Protein AF-A0AAW0GYN2-F1 (afdb_monomer_lite)

Sequence (76 aa):
MTEREKAKQIEKLMAKSAKPKQKKEIKIVVAKGAHKGLKGRPKGVKGRYVMVDSRMKKEVRAQKRKEKANKKRKRT

Organism: NCBI:txid2478898

InterPro domains:
  IPR012920 Ribosomal RNA methyltransferase, SPB1-like, C-terminal [PF07780] (1-68)

Radius of gyration: 23.32 Å; chains: 1; bounding box: 44×47×56 Å

Structure (mmCIF, N/CA/C/O backbone):
data_AF-A0AAW0GYN2-F1
#
_entry.id   AF-A0AAW0GYN2-F1
#
loop_
_atom_site.group_PDB
_atom_site.id
_atom_site.type_symbol
_atom_site.label_atom_id
_atom_site.label_alt_id
_atom_site.label_comp_id
_atom_site.label_asym_id
_atom_site.label_entity_id
_atom_site.label_seq_id
_atom_site.pdbx_PDB_ins_code
_atom_site.Cartn_x
_atom_site.Cartn_y
_atom_site.Cartn_z
_atom_site.occupancy
_atom_site.B_iso_or_equiv
_atom_site.auth_seq_id
_atom_site.auth_comp_id
_atom_site.auth_asym_id
_atom_site.auth_atom_id
_atom_site.pdbx_PDB_model_num
ATOM 1 N N . MET A 1 1 ? -29.256 -1.512 36.467 1.00 57.31 1 MET A N 1
ATOM 2 C CA . MET A 1 1 ? -27.787 -1.678 36.525 1.00 57.31 1 MET A CA 1
ATOM 3 C C . MET A 1 1 ? -27.437 -2.679 37.607 1.00 57.31 1 MET A C 1
ATOM 5 O O . MET A 1 1 ? -26.937 -2.314 38.668 1.00 57.31 1 MET A O 1
ATOM 9 N N . THR A 1 2 ? -27.734 -3.944 37.344 1.00 87.00 2 THR A N 1
ATOM 10 C CA . THR A 1 2 ? -27.317 -5.043 38.218 1.00 87.00 2 THR A CA 1
ATOM 11 C C . THR A 1 2 ? -25.803 -5.241 38.107 1.00 87.00 2 THR A C 1
ATOM 13 O O . THR A 1 2 ? -25.187 -4.882 37.101 1.00 87.00 2 THR A O 1
ATOM 16 N N . GLU A 1 3 ? -25.165 -5.806 39.128 1.00 86.06 3 GLU A N 1
ATOM 17 C CA . GLU A 1 3 ? -23.717 -6.080 39.104 1.00 86.06 3 GLU A CA 1
ATOM 18 C C . GLU A 1 3 ? -23.318 -6.964 37.921 1.00 86.06 3 GLU A C 1
ATOM 20 O O . GLU A 1 3 ? -22.288 -6.749 37.285 1.00 86.06 3 GLU A O 1
ATOM 25 N N . ARG A 1 4 ? -24.203 -7.892 37.545 1.00 85.06 4 ARG A N 1
ATOM 26 C CA . ARG A 1 4 ? -24.033 -8.748 36.372 1.00 85.06 4 ARG A CA 1
ATOM 27 C C . ARG A 1 4 ? -24.009 -7.958 35.061 1.00 85.06 4 ARG A C 1
ATOM 29 O O . ARG A 1 4 ? -23.253 -8.304 34.157 1.00 85.06 4 ARG A O 1
ATOM 36 N N . GLU A 1 5 ? -24.807 -6.900 34.940 1.00 86.56 5 GLU A N 1
ATOM 37 C CA . GLU A 1 5 ? -24.771 -5.998 33.779 1.00 86.56 5 GLU A CA 1
ATOM 38 C C . GLU A 1 5 ? -23.484 -5.170 33.747 1.00 86.56 5 GLU A C 1
ATOM 40 O O . GLU A 1 5 ? -22.894 -5.004 32.677 1.00 86.56 5 GLU A O 1
ATOM 45 N N . LYS A 1 6 ? -23.008 -4.713 34.913 1.00 89.25 6 LYS A N 1
ATOM 46 C CA . LYS A 1 6 ? -21.733 -3.990 35.044 1.00 89.25 6 LYS A CA 1
ATOM 47 C C . LYS A 1 6 ? -20.548 -4.880 34.663 1.00 89.25 6 LYS A C 1
ATOM 49 O O . LYS A 1 6 ? -19.709 -4.463 33.868 1.00 89.25 6 LYS A O 1
ATOM 54 N N . ALA A 1 7 ? -20.520 -6.125 35.141 1.00 89.62 7 ALA A N 1
ATOM 55 C CA . ALA A 1 7 ? -19.487 -7.103 34.799 1.00 89.62 7 ALA A CA 1
ATOM 56 C C . ALA A 1 7 ? -19.440 -7.374 33.286 1.00 89.62 7 ALA A C 1
ATOM 58 O O . ALA A 1 7 ? -18.378 -7.282 32.672 1.00 89.62 7 ALA A O 1
ATOM 59 N N . LYS A 1 8 ? -20.604 -7.584 32.654 1.00 91.50 8 LYS A N 1
ATOM 60 C CA . LYS A 1 8 ? -20.709 -7.746 31.192 1.00 91.50 8 LYS A CA 1
ATOM 61 C C . LYS A 1 8 ? -20.231 -6.510 30.421 1.00 91.50 8 LYS A C 1
ATOM 63 O O . LYS A 1 8 ? -19.663 -6.637 29.335 1.00 91.50 8 LYS A O 1
ATOM 68 N N . GLN A 1 9 ? -20.455 -5.304 30.944 1.00 90.44 9 GLN A N 1
ATOM 69 C CA . GLN A 1 9 ? -19.951 -4.066 30.338 1.00 90.44 9 GLN A CA 1
ATOM 70 C C . GLN A 1 9 ? -18.426 -3.960 30.416 1.00 90.44 9 GLN A C 1
ATOM 72 O O . GLN A 1 9 ? -17.797 -3.614 29.413 1.00 90.44 9 GLN A O 1
ATOM 77 N N . ILE A 1 10 ? -17.839 -4.291 31.568 1.00 90.00 10 ILE A N 1
ATOM 78 C CA . ILE A 1 10 ? -16.384 -4.301 31.778 1.00 90.00 10 ILE A CA 1
ATOM 79 C C . ILE A 1 10 ? -15.728 -5.321 30.844 1.00 90.00 10 ILE A C 1
ATOM 81 O O . ILE A 1 10 ? -14.790 -4.984 30.123 1.00 90.00 10 ILE A O 1
ATOM 85 N N . GLU A 1 11 ? -16.273 -6.533 30.770 1.00 90.00 11 GLU A N 1
ATOM 86 C CA . GLU A 1 11 ? -15.787 -7.589 29.880 1.00 90.00 1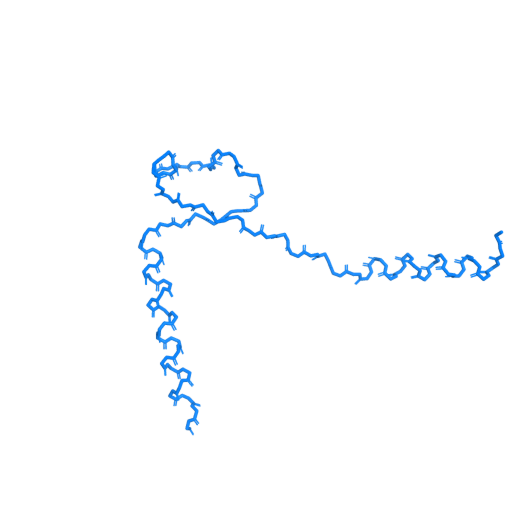1 GLU A CA 1
ATOM 87 C C . GLU A 1 11 ? -15.816 -7.146 28.407 1.00 90.00 11 GLU A C 1
ATOM 89 O O . GLU A 1 11 ? -14.828 -7.273 27.680 1.00 90.00 11 GLU A O 1
ATOM 94 N N . LYS A 1 12 ? -16.915 -6.520 27.968 1.00 91.81 12 LYS A N 1
ATOM 95 C CA . LYS A 1 12 ? -17.054 -5.998 26.601 1.00 91.81 12 LYS A CA 1
ATOM 96 C C . LYS A 1 12 ? -16.074 -4.861 26.299 1.00 91.81 12 LYS A C 1
ATOM 98 O O . LYS A 1 12 ? -15.648 -4.722 25.150 1.00 91.81 12 LYS A O 1
ATOM 103 N N . LEU A 1 13 ? -15.735 -4.036 27.289 1.00 90.25 13 LEU A N 1
ATOM 104 C CA . LEU A 1 13 ? -14.750 -2.963 27.148 1.00 90.25 13 LEU A CA 1
ATOM 105 C C . LEU A 1 13 ? -13.332 -3.535 27.014 1.00 90.25 13 LEU A C 1
ATOM 107 O O . LEU A 1 13 ? -12.624 -3.177 26.071 1.00 90.25 13 LEU A O 1
ATOM 111 N N . MET A 1 14 ? -12.966 -4.483 27.879 1.00 89.50 14 MET A N 1
ATOM 112 C CA . MET A 1 14 ? -11.677 -5.185 27.846 1.00 89.50 14 MET A CA 1
ATOM 113 C C . MET A 1 14 ? -11.486 -5.961 26.535 1.00 89.50 14 MET A C 1
ATOM 115 O O . MET A 1 14 ? -10.442 -5.880 25.888 1.00 89.50 14 MET A O 1
ATOM 119 N N . ALA A 1 15 ? -12.530 -6.638 26.056 1.00 88.38 15 ALA A N 1
ATOM 120 C CA . ALA A 1 15 ? -12.495 -7.354 24.784 1.00 88.38 15 ALA A CA 1
ATOM 121 C C . ALA A 1 15 ? -12.361 -6.423 23.565 1.00 88.38 15 ALA A C 1
ATOM 123 O O . ALA A 1 15 ? -11.904 -6.853 22.507 1.00 88.38 15 ALA A O 1
ATOM 124 N N . LYS A 1 16 ? -12.772 -5.153 23.664 1.00 86.44 16 LYS A N 1
ATOM 125 C CA . LYS A 1 16 ? -12.584 -4.159 22.594 1.00 86.44 16 LYS A CA 1
ATOM 126 C C . LYS A 1 16 ? -11.184 -3.552 22.611 1.00 86.44 16 LYS A C 1
ATOM 128 O O . LYS A 1 16 ? -10.642 -3.317 21.533 1.00 86.44 16 LYS A O 1
ATOM 133 N N . SER A 1 17 ? -10.607 -3.306 23.786 1.00 81.69 17 SER A N 1
ATOM 134 C CA . SER A 1 17 ? -9.261 -2.734 23.922 1.00 81.69 17 SER A CA 1
ATOM 135 C C . SER A 1 17 ? -8.160 -3.735 23.565 1.00 81.69 17 SER A C 1
ATOM 137 O O . SER A 1 17 ? -7.150 -3.340 22.988 1.00 81.69 17 SER A O 1
ATOM 139 N N . ALA A 1 18 ? -8.381 -5.028 23.816 1.00 83.75 18 ALA A N 1
ATOM 140 C CA . ALA A 1 18 ? -7.446 -6.097 23.468 1.00 83.75 18 ALA A CA 1
ATOM 141 C C . ALA A 1 18 ? -7.384 -6.415 21.958 1.00 83.75 18 ALA A C 1
ATOM 143 O O . ALA A 1 18 ? -6.496 -7.145 21.515 1.00 83.75 18 ALA A O 1
ATOM 144 N N . LYS A 1 19 ? -8.307 -5.890 21.136 1.00 83.44 19 LYS A N 1
ATOM 145 C CA . LYS A 1 19 ? -8.300 -6.159 19.690 1.00 83.44 19 LYS A CA 1
ATOM 146 C C . LYS A 1 19 ? -7.152 -5.410 19.007 1.00 83.44 19 LYS A C 1
ATOM 148 O O . LYS A 1 19 ? -7.091 -4.180 19.096 1.00 83.44 19 LYS A O 1
ATOM 153 N N . PRO A 1 20 ? -6.275 -6.101 18.255 1.00 79.88 20 PRO A N 1
ATOM 154 C CA . PRO A 1 20 ? -5.217 -5.434 17.514 1.00 79.88 20 PRO A CA 1
ATOM 155 C C . PRO A 1 20 ? -5.824 -4.492 16.471 1.00 79.88 20 PRO A C 1
ATOM 157 O O . PRO A 1 20 ? -6.728 -4.864 15.717 1.00 79.88 20 PRO A O 1
ATOM 160 N N . LYS A 1 21 ? -5.313 -3.257 16.410 1.00 77.50 21 LYS A N 1
ATOM 161 C CA . LYS A 1 21 ? -5.726 -2.288 15.388 1.00 77.50 21 LYS A 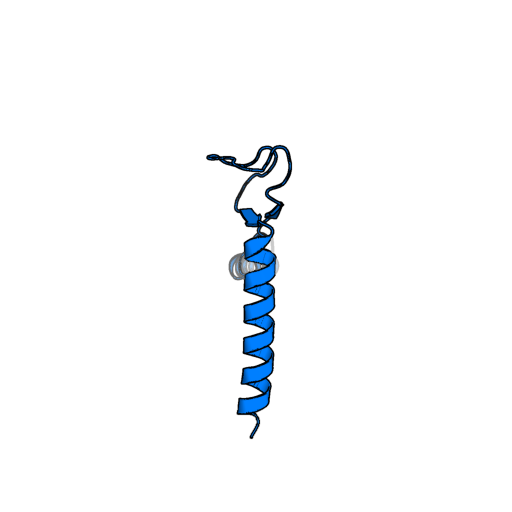CA 1
ATOM 162 C C . LYS A 1 21 ? -5.436 -2.875 14.006 1.00 77.50 21 LYS A C 1
ATOM 164 O O . LYS A 1 21 ? -4.292 -3.216 13.701 1.00 77.50 21 LYS A O 1
ATOM 169 N N . GLN A 1 22 ? -6.468 -2.968 13.170 1.00 79.25 22 GLN A N 1
ATOM 170 C CA . GLN A 1 22 ? -6.323 -3.430 11.792 1.00 79.25 22 GLN A CA 1
ATOM 171 C C . GLN A 1 22 ? -5.306 -2.542 11.062 1.00 79.25 22 GLN A C 1
ATOM 173 O O . GLN A 1 22 ? -5.385 -1.308 11.103 1.00 79.25 22 GLN A O 1
ATOM 178 N N . LYS A 1 23 ? -4.313 -3.171 10.422 1.00 78.56 23 LYS A N 1
ATOM 179 C CA . LYS A 1 23 ? -3.307 -2.456 9.632 1.00 78.56 23 LYS A CA 1
ATOM 180 C C . LYS A 1 23 ? -4.030 -1.771 8.475 1.00 78.56 23 LYS A C 1
ATOM 182 O O . LYS A 1 23 ? -4.580 -2.445 7.614 1.00 78.56 23 LYS A O 1
ATOM 187 N N . LYS A 1 24 ? -4.033 -0.434 8.472 1.00 79.69 24 LYS A N 1
ATOM 188 C CA . LYS A 1 24 ? -4.613 0.348 7.374 1.00 79.69 24 LYS A CA 1
ATOM 189 C C . LYS A 1 24 ? -3.928 -0.049 6.069 1.00 79.69 24 LYS A C 1
ATOM 191 O O . LYS A 1 24 ? -2.697 -0.032 5.995 1.00 79.69 24 LYS A O 1
ATOM 196 N N . GLU A 1 25 ? -4.726 -0.387 5.065 1.00 81.56 25 GLU A N 1
ATOM 197 C CA . GLU A 1 25 ? -4.224 -0.758 3.748 1.00 81.56 25 GLU A CA 1
ATOM 198 C C . GLU A 1 25 ? -3.437 0.398 3.122 1.00 81.56 25 GLU A C 1
ATOM 200 O O . GLU A 1 25 ? -3.827 1.569 3.189 1.00 81.56 25 GLU A O 1
ATOM 205 N N . ILE A 1 26 ? -2.288 0.066 2.535 1.00 85.81 26 ILE A N 1
ATOM 206 C CA . ILE A 1 26 ? -1.4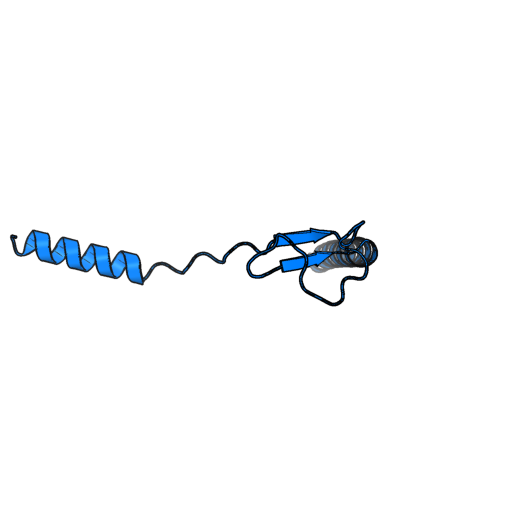11 1.039 1.891 1.00 85.81 26 ILE A CA 1
ATOM 207 C C . ILE A 1 26 ? -1.862 1.195 0.442 1.00 85.81 26 ILE A C 1
ATOM 209 O O . ILE A 1 26 ? -1.883 0.225 -0.314 1.00 85.81 26 ILE A O 1
ATOM 213 N N . LYS A 1 27 ? -2.193 2.424 0.036 1.00 88.56 27 LYS A N 1
ATOM 214 C CA . LYS A 1 27 ? -2.634 2.696 -1.337 1.00 88.56 27 LYS A CA 1
ATOM 215 C C . LYS A 1 27 ? -1.464 2.591 -2.314 1.00 88.56 27 LYS A C 1
ATOM 217 O O . LYS A 1 27 ? -0.409 3.185 -2.091 1.00 88.56 27 LYS A O 1
ATOM 222 N N . ILE A 1 28 ? -1.670 1.872 -3.413 1.00 89.62 28 ILE A N 1
ATOM 223 C CA . ILE A 1 28 ? -0.684 1.725 -4.486 1.00 89.62 28 ILE A CA 1
ATOM 224 C C . ILE A 1 28 ? -0.977 2.773 -5.560 1.00 89.62 28 ILE A C 1
ATOM 226 O O . ILE A 1 28 ? -2.077 2.813 -6.107 1.00 89.62 28 ILE A O 1
ATOM 230 N N . VAL A 1 29 ? 0.004 3.621 -5.862 1.00 91.25 29 VAL A N 1
ATOM 231 C CA . VAL A 1 29 ? -0.092 4.672 -6.885 1.00 91.25 29 VAL A CA 1
ATOM 232 C C . VAL A 1 29 ? 0.855 4.336 -8.020 1.00 91.25 29 VAL A C 1
ATOM 234 O O . VAL A 1 29 ? 2.040 4.121 -7.791 1.00 91.25 29 VAL A O 1
ATOM 237 N N . VAL A 1 30 ? 0.356 4.324 -9.252 1.00 92.06 30 VAL A N 1
ATOM 238 C CA . VAL A 1 30 ? 1.195 4.086 -10.431 1.00 92.06 30 VAL A CA 1
ATOM 239 C C . VAL A 1 30 ? 1.797 5.407 -10.906 1.00 92.06 30 VAL A C 1
ATOM 241 O O . VAL A 1 30 ? 1.069 6.371 -11.140 1.00 92.06 30 VAL A O 1
ATOM 244 N N . ALA A 1 31 ? 3.116 5.450 -11.097 1.00 91.75 31 ALA A N 1
ATOM 245 C CA . ALA A 1 31 ? 3.845 6.616 -11.602 1.00 91.75 31 ALA A CA 1
ATOM 246 C C . ALA A 1 31 ? 3.650 6.802 -13.124 1.00 91.75 31 ALA A C 1
ATOM 248 O O . ALA A 1 31 ? 4.587 6.679 -13.917 1.00 91.75 31 ALA A O 1
ATOM 249 N N . LYS A 1 32 ? 2.411 7.068 -13.551 1.00 90.38 32 LYS A N 1
ATOM 250 C CA . LYS A 1 32 ? 2.032 7.364 -14.943 1.00 90.38 32 LYS A CA 1
ATOM 251 C C . LYS A 1 32 ? 1.307 8.712 -15.016 1.00 90.38 32 LYS A C 1
ATOM 253 O O . LYS A 1 32 ? 0.670 9.129 -14.050 1.00 90.38 32 LYS A O 1
ATOM 258 N N . GLY A 1 33 ? 1.401 9.383 -16.166 1.00 89.19 33 GLY A N 1
ATOM 259 C CA . GLY A 1 33 ? 0.712 10.652 -16.418 1.00 89.19 33 GLY A CA 1
ATOM 260 C C . GLY A 1 33 ? 1.070 11.709 -15.374 1.00 89.19 33 GLY A C 1
ATOM 261 O O . GLY A 1 33 ? 2.247 11.908 -15.085 1.00 89.19 33 GLY A O 1
ATOM 262 N N . ALA A 1 34 ? 0.053 12.313 -14.756 1.00 85.81 34 ALA A N 1
ATOM 263 C CA . ALA A 1 34 ? 0.194 13.351 -13.731 1.00 85.81 34 ALA A CA 1
ATOM 264 C C . ALA A 1 34 ? 0.965 12.913 -12.469 1.00 85.81 34 ALA A C 1
ATOM 266 O O . ALA A 1 34 ? 1.368 13.759 -11.673 1.00 85.81 34 ALA A O 1
ATOM 267 N N . HIS A 1 35 ? 1.168 11.606 -12.267 1.00 88.69 35 HIS A N 1
ATOM 268 C CA . HIS A 1 35 ? 1.939 11.073 -11.144 1.00 88.69 35 HIS A CA 1
ATOM 269 C C . HIS A 1 35 ? 3.387 10.706 -11.492 1.00 88.69 35 HIS A C 1
ATOM 271 O O . HIS A 1 35 ? 4.124 10.229 -10.630 1.00 88.69 35 HIS A O 1
ATOM 277 N N . LYS A 1 36 ? 3.814 10.919 -12.741 1.00 89.19 36 LYS A N 1
ATOM 278 C CA . LYS A 1 36 ? 5.183 10.660 -13.196 1.00 89.19 36 LYS A CA 1
ATOM 279 C C . LYS A 1 36 ? 6.087 11.847 -12.850 1.00 89.19 36 LYS A C 1
ATOM 281 O O . LYS A 1 36 ? 5.754 12.981 -13.163 1.00 89.19 36 LYS A O 1
ATOM 286 N N . GLY A 1 37 ? 7.236 11.583 -12.224 1.00 86.50 37 GLY A N 1
ATOM 287 C CA . GLY A 1 37 ? 8.215 12.627 -11.881 1.00 86.50 37 GLY A CA 1
ATOM 288 C C . GLY A 1 37 ? 7.769 13.577 -10.763 1.00 86.50 37 GLY A C 1
ATOM 289 O O . GLY A 1 37 ? 8.391 14.617 -10.554 1.00 86.50 37 GLY A O 1
ATOM 290 N N . LEU A 1 38 ? 6.704 13.232 -10.033 1.00 87.19 38 LEU A N 1
ATOM 291 C CA . LEU A 1 38 ? 6.286 13.999 -8.867 1.00 87.19 38 LEU A CA 1
ATOM 292 C C . LEU A 1 38 ? 7.363 13.928 -7.782 1.00 87.19 38 LEU A C 1
ATOM 294 O O . LEU A 1 38 ? 7.657 12.854 -7.263 1.00 87.19 38 LEU A O 1
ATOM 298 N N . LYS A 1 39 ? 7.902 15.091 -7.407 1.00 85.62 39 LYS A N 1
ATOM 299 C CA . LYS A 1 39 ? 8.799 15.231 -6.247 1.00 85.62 39 LYS A CA 1
ATOM 300 C C . LYS A 1 39 ? 8.043 15.118 -4.920 1.00 85.62 39 LYS A C 1
ATOM 302 O O . LYS A 1 39 ? 8.611 14.730 -3.908 1.00 85.62 39 LYS A O 1
ATOM 307 N N . GLY A 1 40 ? 6.760 15.484 -4.935 1.00 88.00 40 GLY A N 1
ATOM 308 C CA . GLY A 1 40 ? 5.902 15.527 -3.759 1.00 88.00 40 GLY A CA 1
ATOM 309 C C . GLY A 1 40 ? 4.854 14.421 -3.715 1.00 88.00 40 GLY A C 1
ATOM 310 O O . GLY A 1 40 ? 4.837 13.468 -4.497 1.00 88.00 40 GLY A O 1
ATOM 311 N N . ARG A 1 41 ? 3.925 14.582 -2.776 1.00 89.69 41 ARG A N 1
ATOM 312 C CA . ARG A 1 41 ? 2.835 13.641 -2.555 1.00 89.69 41 ARG A CA 1
ATOM 313 C C . ARG A 1 41 ? 1.832 13.651 -3.724 1.00 89.69 41 ARG A C 1
ATOM 315 O O . ARG A 1 41 ? 1.391 14.728 -4.126 1.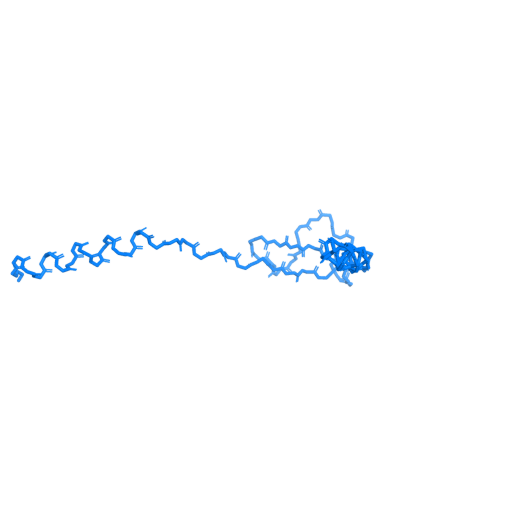00 89.69 41 ARG A O 1
ATOM 322 N N . PRO A 1 42 ? 1.404 12.484 -4.242 1.00 91.00 42 PRO A N 1
ATOM 323 C CA . PRO A 1 42 ? 0.389 12.424 -5.286 1.00 91.00 42 PRO A CA 1
ATOM 324 C C . PRO A 1 42 ? -0.959 12.969 -4.792 1.00 91.00 42 PRO A C 1
ATOM 326 O O . PRO A 1 42 ? -1.423 12.635 -3.696 1.00 91.00 42 PRO A O 1
ATOM 329 N N . LYS A 1 43 ? -1.596 13.805 -5.623 1.00 88.25 43 LYS A N 1
ATOM 330 C CA . LYS A 1 43 ? -2.936 14.353 -5.362 1.00 88.25 43 LYS A CA 1
ATOM 331 C C . LYS A 1 43 ? -3.953 13.211 -5.215 1.00 88.25 43 LYS A C 1
ATOM 333 O O . LYS A 1 43 ? -3.863 12.204 -5.909 1.00 88.25 43 LYS A O 1
ATOM 338 N N . GLY A 1 44 ? -4.900 13.354 -4.285 1.00 85.19 44 GLY A N 1
ATOM 339 C CA . GLY A 1 44 ? -5.977 12.375 -4.055 1.00 85.19 44 GLY A CA 1
ATOM 340 C C . GLY A 1 44 ? -5.638 11.217 -3.108 1.00 85.19 44 GLY A C 1
ATOM 341 O O . GLY A 1 44 ? -6.525 10.456 -2.719 1.00 85.19 44 GLY A O 1
ATOM 342 N N . VAL A 1 45 ? -4.387 11.092 -2.654 1.00 88.56 45 VAL A N 1
ATOM 343 C CA . VAL A 1 45 ? -3.994 10.040 -1.708 1.00 88.56 45 VAL A CA 1
ATOM 344 C C . VAL A 1 45 ? -3.764 10.636 -0.328 1.00 88.56 45 VAL A C 1
ATOM 346 O O . VAL A 1 45 ? -2.804 11.370 -0.110 1.00 88.56 45 VAL A O 1
ATOM 349 N N . LYS A 1 46 ? -4.611 10.273 0.640 1.00 82.44 46 LYS A N 1
ATOM 350 C CA . LYS A 1 46 ? -4.451 10.591 2.071 1.00 82.44 46 LYS A CA 1
ATOM 351 C C . LYS A 1 46 ? -3.855 9.368 2.798 1.00 82.44 46 LYS A C 1
ATOM 353 O O . LYS A 1 46 ? -4.310 8.254 2.561 1.00 82.44 46 LYS A O 1
ATOM 358 N N . GLY A 1 47 ? -2.831 9.548 3.644 1.00 86.12 47 GLY A N 1
ATOM 359 C CA . GLY A 1 47 ? -2.213 8.467 4.446 1.00 86.12 47 GLY A CA 1
ATOM 360 C C . GLY A 1 47 ? -0.931 7.825 3.879 1.00 86.12 47 GLY A C 1
ATOM 361 O O . GLY A 1 47 ? -0.120 8.481 3.235 1.00 86.12 47 GLY A O 1
ATOM 362 N N . ARG A 1 48 ? -0.675 6.540 4.133 1.00 89.56 48 ARG A N 1
ATOM 363 C CA . ARG A 1 48 ? 0.513 5.858 3.581 1.00 89.56 48 ARG A CA 1
ATOM 364 C C . ARG A 1 48 ? 0.257 5.426 2.139 1.00 89.56 48 ARG A C 1
ATOM 366 O O . ARG A 1 48 ? -0.846 4.983 1.821 1.00 89.56 48 ARG A O 1
ATOM 373 N N . TYR A 1 49 ? 1.264 5.555 1.283 1.00 91.69 49 TYR A N 1
ATOM 374 C CA . TYR A 1 49 ? 1.190 5.111 -0.105 1.00 91.69 49 TYR A CA 1
ATOM 375 C C . TYR A 1 49 ? 2.508 4.500 -0.560 1.00 91.69 49 TYR A C 1
ATOM 377 O O . TYR A 1 49 ? 3.565 4.833 -0.029 1.00 91.69 49 TYR A O 1
ATOM 385 N N . VAL A 1 50 ? 2.425 3.625 -1.556 1.00 91.12 50 VAL A N 1
ATOM 386 C CA . VAL A 1 50 ? 3.580 3.106 -2.288 1.00 91.12 50 VAL A CA 1
ATOM 387 C C . VAL A 1 50 ? 3.441 3.568 -3.724 1.00 91.12 50 VAL A C 1
ATOM 389 O O . VAL A 1 50 ? 2.450 3.267 -4.390 1.00 91.12 50 VAL A O 1
ATOM 392 N N . MET A 1 51 ? 4.426 4.329 -4.188 1.00 90.50 51 MET A N 1
ATOM 393 C CA . MET A 1 51 ? 4.535 4.687 -5.593 1.00 90.50 51 MET A CA 1
ATOM 394 C C . MET A 1 51 ? 5.212 3.537 -6.333 1.00 90.50 51 MET A C 1
ATOM 396 O O . MET A 1 51 ? 6.261 3.062 -5.910 1.00 90.50 51 MET A O 1
ATOM 400 N N . VAL A 1 52 ? 4.599 3.078 -7.417 1.00 92.25 52 VAL A N 1
ATOM 401 C CA . VAL A 1 52 ? 5.093 1.968 -8.228 1.00 92.25 52 VAL A CA 1
ATOM 402 C C . VAL A 1 52 ? 5.365 2.471 -9.633 1.00 92.25 52 VAL A C 1
ATOM 404 O O . VAL A 1 52 ? 4.477 3.019 -10.294 1.00 92.25 52 VAL A O 1
ATOM 407 N N . ASP A 1 53 ? 6.588 2.253 -10.101 1.00 92.88 53 ASP A N 1
ATOM 408 C CA . ASP A 1 53 ? 6.972 2.455 -11.491 1.00 92.88 53 ASP A CA 1
ATOM 409 C C . ASP A 1 53 ? 7.009 1.113 -12.259 1.00 92.88 53 ASP A C 1
ATOM 411 O O . ASP A 1 53 ? 6.746 0.024 -11.729 1.00 92.88 53 ASP A O 1
ATOM 415 N N . SER A 1 54 ? 7.298 1.177 -13.559 1.00 91.69 54 SER A N 1
ATOM 416 C CA . SER A 1 54 ? 7.365 -0.016 -14.408 1.00 91.69 54 SER A CA 1
ATOM 417 C C . SER A 1 54 ? 8.587 -0.897 -14.122 1.00 91.69 54 SER A C 1
ATOM 419 O O . SER A 1 54 ? 8.503 -2.113 -14.320 1.00 91.69 54 SER A O 1
ATOM 421 N N . ARG A 1 55 ? 9.703 -0.318 -13.659 1.00 93.25 55 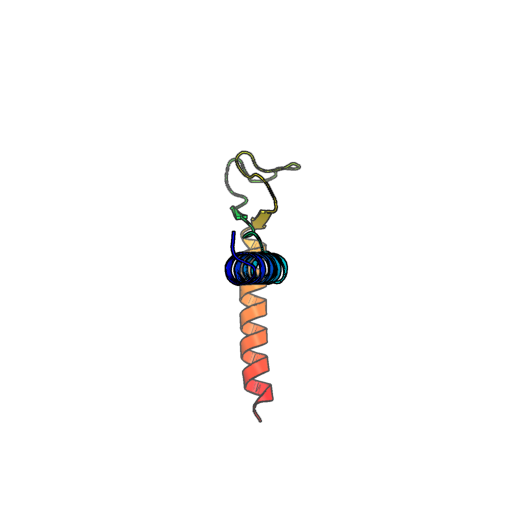ARG A N 1
ATOM 422 C CA . ARG A 1 55 ? 10.952 -1.039 -13.363 1.00 93.25 55 ARG A CA 1
ATOM 423 C C . ARG A 1 55 ? 10.829 -1.836 -12.072 1.00 93.25 55 ARG A C 1
ATOM 425 O O . ARG A 1 55 ? 11.010 -3.049 -12.105 1.00 93.25 55 ARG A O 1
ATOM 432 N N . MET A 1 56 ? 10.341 -1.215 -11.008 1.00 92.94 56 MET A N 1
ATOM 433 C CA . MET A 1 56 ? 10.021 -1.838 -9.727 1.00 92.94 56 MET A CA 1
ATOM 434 C C . MET A 1 56 ? 9.080 -3.032 -9.910 1.00 92.94 56 MET A C 1
ATOM 436 O O . MET A 1 56 ? 9.302 -4.101 -9.343 1.00 92.94 56 MET A O 1
ATOM 440 N N . LYS A 1 57 ? 8.052 -2.918 -10.767 1.00 91.56 57 LYS A N 1
ATOM 441 C CA . LYS A 1 57 ? 7.173 -4.059 -11.086 1.00 91.56 57 LYS A CA 1
ATOM 442 C C . LYS A 1 57 ? 7.951 -5.237 -11.688 1.00 91.56 57 LYS A C 1
ATOM 444 O O . LYS A 1 57 ? 7.649 -6.392 -11.372 1.00 91.56 57 LYS A O 1
ATOM 449 N N . LYS A 1 58 ? 8.920 -4.971 -12.571 1.00 95.81 58 LYS A N 1
ATOM 450 C CA . LYS A 1 58 ? 9.768 -6.004 -13.192 1.00 95.81 58 LYS A CA 1
ATOM 451 C C . LYS A 1 58 ? 10.733 -6.614 -12.175 1.00 95.81 58 LYS A C 1
ATOM 453 O O . LYS A 1 58 ? 10.837 -7.838 -12.124 1.00 95.81 58 LYS A O 1
ATOM 458 N N . GLU A 1 59 ? 11.360 -5.796 -11.343 1.00 95.50 59 GLU A N 1
ATOM 459 C CA . GLU A 1 59 ? 12.308 -6.219 -10.307 1.00 95.50 59 GLU A CA 1
ATOM 460 C C . GLU A 1 59 ? 11.636 -7.097 -9.251 1.00 95.50 59 GLU A C 1
ATOM 462 O O . GLU A 1 59 ? 12.059 -8.233 -9.041 1.00 95.50 59 GLU A O 1
ATOM 467 N N . VAL A 1 60 ? 10.504 -6.657 -8.688 1.00 95.31 60 VAL A N 1
ATOM 468 C CA . VAL A 1 60 ? 9.718 -7.445 -7.722 1.00 95.31 60 VAL A CA 1
ATOM 469 C C . VAL A 1 60 ? 9.270 -8.772 -8.335 1.00 95.31 60 VAL A C 1
ATOM 471 O O . VAL A 1 60 ? 9.268 -9.812 -7.675 1.00 95.31 60 VAL A O 1
ATOM 474 N N . ARG A 1 61 ? 8.898 -8.781 -9.620 1.00 95.94 61 ARG A N 1
ATOM 475 C CA . ARG A 1 61 ? 8.539 -10.019 -10.324 1.00 95.94 61 ARG A CA 1
ATOM 476 C C . ARG A 1 61 ? 9.747 -10.946 -10.476 1.00 95.94 61 ARG A C 1
ATOM 478 O O . ARG A 1 61 ? 9.592 -12.150 -10.278 1.00 95.94 61 ARG A O 1
ATOM 485 N N . ALA A 1 62 ? 10.920 -10.422 -10.819 1.00 97.06 62 ALA A N 1
ATOM 486 C CA . ALA A 1 62 ? 12.148 -11.205 -10.925 1.00 97.06 62 ALA A CA 1
ATOM 487 C C . ALA A 1 62 ? 12.567 -11.783 -9.564 1.00 97.06 62 ALA A C 1
ATOM 489 O O . ALA A 1 62 ? 12.851 -12.977 -9.476 1.00 97.06 62 ALA A O 1
ATOM 490 N N . GLN A 1 63 ? 12.509 -10.980 -8.501 1.00 96.12 63 GLN A N 1
ATOM 491 C CA . GLN A 1 63 ? 12.772 -11.413 -7.131 1.00 96.12 63 GLN A CA 1
ATOM 492 C C . GLN A 1 63 ? 11.833 -12.554 -6.719 1.00 96.12 63 GLN A C 1
ATOM 494 O O . GLN A 1 63 ? 12.301 -13.626 -6.344 1.00 96.12 63 GLN A O 1
ATOM 499 N N . LYS A 1 64 ? 10.517 -12.397 -6.922 1.00 95.81 64 LYS A N 1
ATOM 500 C CA . LYS A 1 64 ? 9.533 -13.457 -6.638 1.00 95.81 64 LYS A CA 1
ATOM 501 C C . LYS A 1 64 ? 9.793 -14.743 -7.426 1.00 95.81 64 LYS A C 1
ATOM 503 O O . LYS A 1 64 ? 9.529 -15.832 -6.921 1.00 95.81 64 LYS A O 1
ATOM 508 N N . ARG A 1 65 ? 10.285 -14.658 -8.669 1.00 95.81 65 ARG A N 1
ATOM 509 C CA . ARG A 1 65 ? 10.677 -15.849 -9.449 1.00 95.81 65 ARG A CA 1
ATOM 510 C C . ARG A 1 65 ? 11.891 -16.546 -8.833 1.00 95.81 65 ARG A C 1
ATOM 512 O O . ARG A 1 65 ? 11.842 -17.762 -8.667 1.00 95.81 65 ARG A O 1
ATOM 519 N N . LYS A 1 66 ? 12.936 -15.795 -8.464 1.00 94.56 66 LYS A N 1
ATOM 520 C CA . LYS A 1 66 ? 14.136 -16.333 -7.797 1.00 94.56 66 LYS A CA 1
ATOM 521 C C . LYS A 1 66 ? 13.787 -16.985 -6.458 1.00 94.56 66 LYS A C 1
ATOM 523 O O . LYS A 1 66 ? 14.182 -18.118 -6.217 1.00 94.56 66 LYS A O 1
ATOM 528 N N . GLU A 1 67 ? 12.977 -16.327 -5.632 1.00 93.56 67 GLU A N 1
ATOM 529 C CA . GLU A 1 67 ? 12.497 -16.870 -4.353 1.00 93.56 67 GLU A CA 1
ATOM 530 C C . GLU A 1 67 ? 11.729 -18.183 -4.540 1.00 93.56 67 GLU A C 1
ATOM 532 O O . GLU A 1 67 ? 11.984 -19.159 -3.834 1.00 93.56 67 GLU A O 1
ATOM 537 N N . LYS A 1 68 ? 10.828 -18.250 -5.531 1.00 92.06 68 LYS A N 1
ATOM 538 C CA . LYS A 1 68 ? 10.107 -19.487 -5.867 1.00 92.06 68 LYS A CA 1
ATOM 539 C C . LYS A 1 68 ? 11.048 -20.604 -6.317 1.00 92.06 68 LYS A C 1
ATOM 541 O O . LYS A 1 68 ? 10.862 -21.741 -5.890 1.00 92.06 68 LYS A O 1
ATOM 546 N N . ALA A 1 69 ? 12.035 -20.303 -7.162 1.00 91.38 69 ALA A N 1
ATOM 547 C CA . ALA A 1 69 ? 13.021 -21.284 -7.614 1.00 91.38 69 ALA A CA 1
ATOM 548 C C . ALA A 1 69 ? 13.874 -21.803 -6.444 1.00 91.38 69 ALA A C 1
ATOM 550 O O . ALA A 1 69 ? 14.008 -23.011 -6.262 1.00 91.38 69 ALA A O 1
ATOM 551 N N . ASN A 1 70 ? 14.366 -20.904 -5.591 1.00 88.69 70 ASN A N 1
ATOM 552 C CA . ASN A 1 70 ? 15.181 -21.254 -4.428 1.00 88.69 70 ASN A CA 1
ATOM 553 C C . ASN A 1 70 ? 14.390 -22.053 -3.383 1.00 88.69 70 ASN A C 1
ATOM 555 O O . ASN A 1 70 ? 14.918 -23.004 -2.816 1.00 88.69 70 ASN A O 1
ATOM 559 N N . LYS A 1 71 ? 13.108 -21.734 -3.159 1.00 84.50 71 LYS A N 1
ATOM 560 C CA . LYS A 1 71 ? 12.239 -22.505 -2.254 1.00 84.50 71 LYS A CA 1
ATOM 561 C C . LYS A 1 71 ? 12.017 -23.941 -2.738 1.00 84.50 71 LYS A C 1
ATOM 563 O O . LYS A 1 71 ? 11.905 -24.835 -1.909 1.00 84.50 71 LYS A O 1
ATOM 568 N N . LYS A 1 72 ? 11.954 -24.170 -4.055 1.00 73.38 72 LYS A N 1
ATOM 569 C CA . LYS A 1 72 ? 11.879 -25.526 -4.622 1.00 73.38 72 LYS A CA 1
ATOM 570 C C . LYS A 1 72 ? 13.185 -26.300 -4.426 1.00 73.38 72 LYS A C 1
ATOM 572 O O . LYS A 1 72 ? 13.125 -27.479 -4.123 1.00 73.38 72 LYS A O 1
ATOM 577 N N . ARG A 1 73 ? 14.338 -25.631 -4.548 1.00 71.81 73 ARG A N 1
ATOM 578 C CA . ARG A 1 73 ? 15.665 -26.242 -4.353 1.00 71.81 73 ARG A CA 1
ATOM 579 C C . ARG A 1 73 ? 15.960 -26.637 -2.904 1.00 71.81 73 ARG A C 1
ATOM 581 O O . ARG A 1 73 ? 16.669 -27.598 -2.691 1.00 71.81 73 ARG A O 1
ATOM 588 N N . LYS A 1 74 ? 15.404 -25.926 -1.917 1.00 66.56 74 LYS A N 1
ATOM 589 C CA . LYS A 1 74 ? 15.574 -26.238 -0.482 1.00 66.56 74 LYS A CA 1
ATOM 590 C C . LYS A 1 74 ? 14.667 -27.367 0.047 1.00 66.56 74 LYS A C 1
ATOM 592 O O . LYS A 1 74 ? 14.597 -27.554 1.253 1.0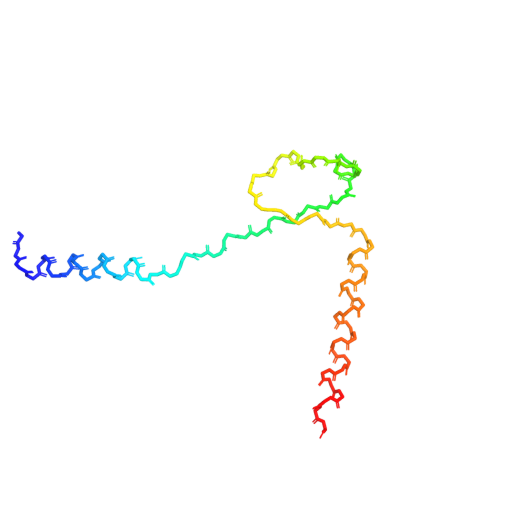0 66.56 74 LYS A O 1
ATOM 597 N N . ARG A 1 75 ? 13.875 -28.020 -0.812 1.00 61.97 75 ARG A N 1
ATOM 598 C CA . ARG A 1 75 ? 12.935 -29.093 -0.416 1.00 61.97 75 ARG A CA 1
ATOM 599 C C . ARG A 1 75 ? 13.510 -30.509 -0.554 1.00 61.97 75 ARG A C 1
ATOM 601 O O . ARG A 1 75 ? 12.781 -31.459 -0.301 1.00 61.97 75 ARG A O 1
ATOM 608 N N . THR A 1 76 ? 14.771 -30.616 -0.952 1.00 55.09 76 THR A N 1
ATOM 609 C CA . THR A 1 76 ? 15.632 -31.799 -0.813 1.00 55.09 76 THR A CA 1
ATOM 610 C C . THR A 1 76 ? 16.599 -31.536 0.322 1.00 55.09 76 THR A C 1
ATOM 612 O O . THR A 1 76 ? 16.772 -32.438 1.158 1.00 55.09 76 THR A O 1
#

Foldseek 3Di:
DDVVVVVVVVVVVVVVVPDPDPDPDAAEAECDDPNPPDPDDDPPDDDHYDYDYPVNVVVVVVVVVVVVVVVVVVPD

Secondary structure (DSSP, 8-state):
--HHHHHHHHHHHHHHHTSPPP-PPPEEEE--GGGTT-SSPPTT--S-EEEE-HHHHHHHHHHHHHHHHHHHHTT-

pLDDT: mean 87.02, std 8.16, range [55.09, 97.06]